Protein AF-A0A2D7GAB5-F1 (afdb_monomer)

Foldseek 3Di:
DLVVVLVVVPPCSCDPVDCSVVVVVVVVCPCPVVHHVVVVVVVVVVVVVD

Radius of gyration: 15.68 Å; Cα contacts (8 Å, |Δi|>4): 27; chains: 1; bounding box: 33×14×43 Å

Mean predicted aligned error: 2.49 Å

Structure (mmCIF, N/CA/C/O backbone):
data_AF-A0A2D7GAB5-F1
#
_entry.id   AF-A0A2D7GAB5-F1
#
loop_
_atom_site.group_PDB
_atom_site.id
_atom_site.type_symbol
_atom_site.label_atom_id
_atom_site.label_alt_id
_atom_site.label_comp_id
_atom_site.label_asym_id
_atom_site.label_entity_id
_atom_site.label_seq_id
_atom_site.pdbx_PDB_ins_code
_atom_site.Cartn_x
_atom_site.Cartn_y
_atom_site.Cartn_z
_atom_site.occupancy
_atom_site.B_iso_or_equiv
_atom_site.auth_seq_id
_atom_site.auth_comp_id
_atom_site.auth_asym_id
_atom_site.auth_atom_id
_atom_site.pdbx_PDB_model_num
ATOM 1 N N . ALA A 1 1 ? 3.330 -6.877 1.472 1.00 95.38 1 ALA A N 1
ATOM 2 C CA . ALA A 1 1 ? 3.374 -7.560 0.159 1.00 95.38 1 ALA A CA 1
ATOM 3 C C . ALA A 1 1 ? 3.778 -6.602 -0.958 1.00 95.38 1 ALA A C 1
ATOM 5 O O . ALA A 1 1 ? 4.811 -6.846 -1.560 1.00 95.38 1 ALA A O 1
ATOM 6 N N . ALA A 1 2 ? 3.031 -5.516 -1.206 1.00 98.31 2 ALA A N 1
ATOM 7 C CA . ALA A 1 2 ? 3.383 -4.532 -2.239 1.00 98.31 2 ALA A CA 1
ATOM 8 C C . ALA A 1 2 ? 4.780 -3.914 -2.042 1.00 98.31 2 ALA A C 1
ATOM 10 O O . ALA A 1 2 ? 5.549 -3.865 -2.990 1.00 98.31 2 ALA A O 1
ATOM 11 N N . ASP A 1 3 ? 5.128 -3.545 -0.807 1.00 98.56 3 ASP A N 1
ATOM 12 C CA . ASP A 1 3 ? 6.448 -3.006 -0.447 1.00 98.56 3 ASP A CA 1
ATOM 13 C C . ASP A 1 3 ? 7.599 -3.977 -0.780 1.00 98.56 3 ASP A C 1
ATOM 15 O O . ASP A 1 3 ? 8.453 -3.682 -1.611 1.00 98.56 3 ASP A O 1
ATOM 19 N N . ASN A 1 4 ? 7.540 -5.212 -0.264 1.00 98.62 4 ASN A N 1
ATOM 20 C CA . ASN A 1 4 ? 8.484 -6.276 -0.646 1.00 98.62 4 ASN A CA 1
ATOM 21 C C . ASN A 1 4 ? 8.511 -6.524 -2.165 1.00 98.62 4 ASN A C 1
ATOM 23 O O . ASN A 1 4 ? 9.562 -6.807 -2.732 1.00 98.62 4 ASN A O 1
ATOM 27 N N . GLY A 1 5 ? 7.355 -6.429 -2.829 1.00 98.50 5 GLY A N 1
ATOM 28 C CA . GLY A 1 5 ? 7.252 -6.544 -4.279 1.00 98.50 5 GLY A CA 1
ATOM 29 C C . GLY A 1 5 ? 8.018 -5.435 -4.995 1.00 98.50 5 GLY A C 1
ATOM 30 O O . GLY A 1 5 ? 8.745 -5.724 -5.942 1.00 98.50 5 GLY A O 1
ATOM 31 N N . LEU A 1 6 ? 7.910 -4.190 -4.527 1.00 98.75 6 LEU A N 1
ATOM 32 C CA . LEU A 1 6 ? 8.675 -3.062 -5.051 1.00 98.75 6 LEU A CA 1
ATOM 33 C C . LEU A 1 6 ? 10.171 -3.290 -4.849 1.00 98.75 6 LEU A C 1
ATOM 35 O O . LEU A 1 6 ? 10.935 -3.148 -5.801 1.00 98.75 6 LEU A O 1
ATOM 39 N N . GLN A 1 7 ? 10.578 -3.730 -3.657 1.00 98.62 7 GLN A N 1
ATOM 40 C CA . GLN A 1 7 ? 11.980 -3.990 -3.334 1.00 98.62 7 GLN A CA 1
ATOM 41 C C . GLN A 1 7 ? 12.639 -4.986 -4.305 1.00 98.62 7 GLN A C 1
ATOM 43 O O . GLN A 1 7 ? 13.787 -4.788 -4.698 1.00 98.62 7 GLN A O 1
ATOM 48 N N . ILE A 1 8 ? 11.914 -6.023 -4.744 1.00 98.50 8 ILE A N 1
ATOM 49 C CA . ILE A 1 8 ? 12.406 -7.000 -5.736 1.00 98.50 8 ILE A CA 1
ATOM 50 C C . ILE A 1 8 ? 12.699 -6.341 -7.096 1.00 98.50 8 ILE A C 1
ATOM 52 O O . ILE A 1 8 ? 13.624 -6.757 -7.789 1.00 98.50 8 ILE A O 1
ATOM 56 N N . HIS A 1 9 ? 11.950 -5.303 -7.477 1.00 98.25 9 HIS A N 1
ATOM 57 C CA . HIS A 1 9 ? 12.162 -4.574 -8.733 1.00 98.25 9 HIS A CA 1
ATOM 58 C C . HIS A 1 9 ? 13.337 -3.579 -8.655 1.00 98.25 9 HIS A C 1
ATOM 60 O O . HIS A 1 9 ? 13.709 -2.993 -9.673 1.00 98.25 9 HIS A O 1
ATOM 66 N N . GLY A 1 10 ? 13.929 -3.371 -7.472 1.00 98.62 10 GLY A N 1
ATOM 67 C CA . GLY A 1 10 ? 14.999 -2.398 -7.260 1.00 98.62 10 GLY A CA 1
ATOM 68 C C . GLY A 1 10 ? 14.576 -0.976 -7.648 1.00 98.62 10 GLY A C 1
ATOM 69 O O . GLY A 1 10 ? 13.422 -0.587 -7.474 1.00 98.62 10 GLY A O 1
ATOM 70 N N . GLY A 1 11 ? 15.503 -0.197 -8.216 1.00 98.44 11 GLY A N 1
ATOM 71 C CA . GLY A 1 11 ? 15.233 1.186 -8.635 1.00 98.44 11 GLY A CA 1
ATOM 72 C C . GLY A 1 11 ? 14.092 1.313 -9.653 1.00 98.44 11 GLY A C 1
ATOM 73 O O . GLY A 1 11 ? 13.296 2.246 -9.574 1.00 98.44 11 GLY A O 1
ATOM 74 N N . ASN A 1 12 ? 13.947 0.330 -10.546 1.00 98.56 12 ASN A N 1
ATOM 75 C CA . ASN A 1 12 ? 12.886 0.307 -11.555 1.00 98.56 12 ASN A CA 1
ATOM 76 C C . ASN A 1 12 ? 11.485 0.241 -10.932 1.00 98.56 12 ASN A C 1
ATOM 78 O O . ASN A 1 12 ? 10.530 0.740 -11.520 1.00 98.56 12 ASN A O 1
ATOM 82 N N . GLY A 1 13 ? 11.351 -0.315 -9.723 1.00 98.50 13 GLY A N 1
ATOM 83 C CA . GLY A 1 13 ? 10.073 -0.392 -9.014 1.00 98.50 13 GLY A CA 1
ATOM 84 C C . GLY A 1 13 ? 9.443 0.971 -8.708 1.00 98.50 13 GLY A C 1
ATOM 85 O O . GLY A 1 13 ? 8.230 1.051 -8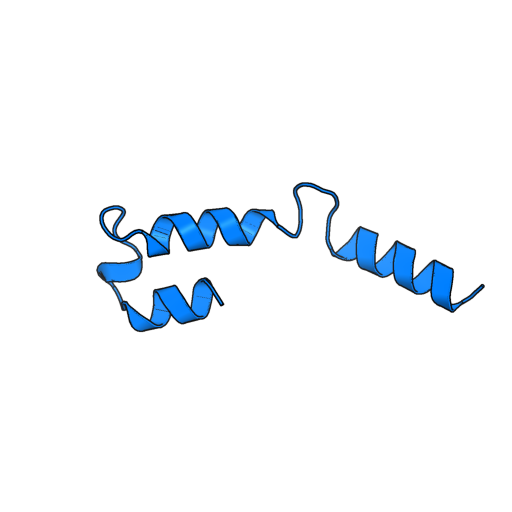.521 1.00 98.50 13 GLY A O 1
ATOM 86 N N . PHE A 1 14 ? 10.242 2.041 -8.699 1.00 98.31 14 PHE A N 1
ATOM 87 C CA . PHE A 1 14 ? 9.780 3.415 -8.494 1.00 98.31 14 PHE A CA 1
ATOM 88 C C . PHE A 1 14 ? 9.376 4.129 -9.792 1.00 98.31 14 PHE A C 1
ATOM 90 O O . PHE A 1 14 ? 8.740 5.181 -9.734 1.00 98.31 14 PHE A O 1
ATOM 97 N N . ALA A 1 15 ? 9.716 3.582 -10.963 1.00 98.50 15 ALA A N 1
ATOM 98 C CA . ALA A 1 15 ? 9.312 4.156 -12.238 1.00 98.50 15 ALA A CA 1
ATOM 99 C C . ALA A 1 15 ? 7.841 3.824 -12.540 1.00 98.50 15 ALA A C 1
ATOM 101 O O . ALA A 1 15 ? 7.393 2.685 -12.389 1.00 98.50 15 ALA A O 1
ATOM 102 N N . LEU A 1 16 ? 7.084 4.819 -13.015 1.00 98.25 16 LEU A N 1
ATOM 103 C CA . LEU A 1 16 ? 5.645 4.681 -13.294 1.00 98.25 16 LEU A CA 1
ATOM 104 C C . LEU A 1 16 ? 5.325 3.695 -14.430 1.00 98.25 16 LEU A C 1
ATOM 106 O O . LEU A 1 16 ? 4.184 3.255 -14.558 1.00 98.25 16 LEU A O 1
ATOM 110 N N . GLU A 1 17 ? 6.319 3.327 -15.240 1.00 9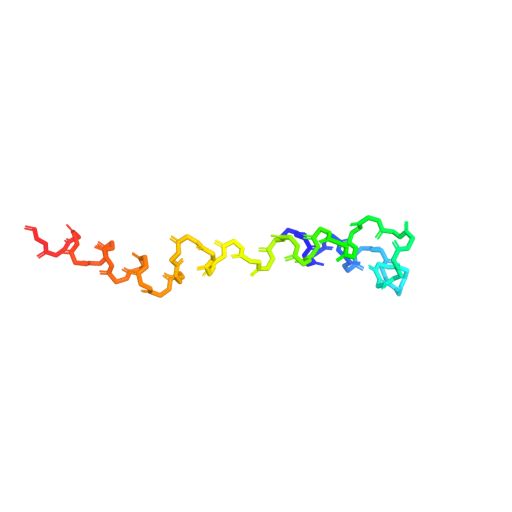8.38 17 GLU A N 1
ATOM 111 C CA . GLU A 1 17 ? 6.185 2.283 -16.261 1.00 98.38 17 GLU A CA 1
ATOM 112 C C . GLU A 1 17 ? 5.996 0.882 -15.648 1.00 98.38 17 GLU A C 1
ATOM 114 O O . GLU A 1 17 ? 5.333 0.025 -16.238 1.00 98.38 17 GLU A O 1
ATOM 119 N N . TYR A 1 18 ? 6.506 0.653 -14.431 1.00 98.50 18 TYR A N 1
ATOM 120 C CA . TYR A 1 18 ? 6.317 -0.598 -13.707 1.00 98.50 18 TYR A CA 1
ATOM 121 C C . TYR A 1 18 ? 5.079 -0.508 -12.817 1.00 98.50 18 TYR A C 1
ATOM 123 O O . TYR A 1 18 ? 4.987 0.326 -11.917 1.00 98.50 18 TYR A O 1
ATOM 131 N N . LYS A 1 19 ? 4.141 -1.446 -13.005 1.00 98.50 19 LYS A N 1
ATOM 132 C CA . LYS A 1 19 ? 2.868 -1.514 -12.258 1.00 98.50 19 LYS A CA 1
ATOM 133 C C . LYS A 1 19 ? 3.036 -1.530 -10.735 1.00 98.50 19 LYS A C 1
ATOM 135 O O . LYS A 1 19 ? 2.117 -1.119 -10.029 1.00 98.50 19 LYS A O 1
ATOM 140 N N . ILE A 1 20 ? 4.170 -2.020 -10.233 1.00 98.69 20 ILE A N 1
ATOM 141 C CA . ILE A 1 20 ? 4.426 -2.145 -8.796 1.00 98.69 20 ILE A CA 1
ATOM 142 C C . ILE A 1 20 ? 4.428 -0.789 -8.074 1.00 98.69 20 ILE A C 1
ATOM 144 O O . ILE A 1 20 ? 3.976 -0.723 -6.934 1.00 98.69 20 ILE A O 1
ATOM 148 N N . SER A 1 21 ? 4.816 0.291 -8.765 1.00 98.56 21 SER A N 1
ATOM 149 C CA . SER A 1 21 ? 4.745 1.666 -8.254 1.00 98.56 21 SER A CA 1
ATOM 150 C C . SER A 1 21 ? 3.312 2.054 -7.864 1.00 98.56 21 SER A C 1
ATOM 152 O O . SER A 1 21 ? 3.063 2.483 -6.739 1.00 98.56 21 SER A O 1
ATOM 154 N N . ARG A 1 22 ? 2.337 1.813 -8.752 1.00 98.69 22 ARG A N 1
ATOM 155 C CA . ARG A 1 22 ? 0.911 2.055 -8.481 1.00 98.69 22 ARG A CA 1
ATOM 156 C C . ARG A 1 22 ? 0.359 1.112 -7.415 1.00 98.69 22 ARG A C 1
ATOM 158 O O . ARG A 1 22 ? -0.348 1.558 -6.521 1.00 98.69 22 ARG A O 1
ATOM 165 N N . ILE A 1 23 ? 0.711 -0.174 -7.481 1.00 98.69 23 ILE A N 1
ATOM 166 C CA . ILE A 1 23 ? 0.247 -1.179 -6.511 1.00 98.69 23 ILE A CA 1
ATOM 167 C C . ILE A 1 23 ? 0.674 -0.810 -5.082 1.00 98.69 23 ILE A C 1
ATOM 169 O O . ILE A 1 23 ? -0.083 -1.058 -4.145 1.00 98.69 23 ILE A O 1
ATOM 173 N N . LEU A 1 24 ? 1.850 -0.200 -4.893 1.00 98.75 24 LEU A N 1
ATOM 174 C CA . LEU A 1 24 ? 2.260 0.301 -3.580 1.00 98.75 24 LEU A CA 1
ATOM 175 C C . LEU A 1 24 ? 1.297 1.379 -3.055 1.00 98.75 24 LEU A C 1
ATOM 177 O O . LEU A 1 24 ? 0.879 1.301 -1.899 1.00 98.75 24 LEU A O 1
ATOM 181 N N . CYS A 1 25 ? 0.906 2.341 -3.895 1.00 98.19 25 CYS A N 1
ATOM 182 C CA . CYS A 1 25 ? -0.065 3.378 -3.535 1.00 98.19 25 CYS A CA 1
ATOM 183 C C . CYS A 1 25 ? -1.444 2.785 -3.222 1.00 98.19 25 CYS A C 1
ATOM 185 O O . CYS A 1 25 ? -2.018 3.088 -2.175 1.00 98.19 25 CYS A O 1
ATOM 187 N N . ASP A 1 26 ? -1.934 1.892 -4.085 1.00 98.56 26 ASP A N 1
ATOM 188 C CA . ASP A 1 26 ? -3.227 1.219 -3.921 1.00 98.56 26 ASP A CA 1
ATOM 189 C C . ASP A 1 26 ? -3.262 0.397 -2.617 1.00 98.56 26 ASP A C 1
ATOM 191 O O . ASP A 1 26 ? -4.258 0.379 -1.898 1.00 98.56 26 ASP A O 1
ATOM 195 N N . ALA A 1 27 ? -2.154 -0.255 -2.251 1.00 98.44 27 ALA A N 1
ATOM 196 C CA . ALA A 1 27 ? -2.057 -0.988 -0.991 1.00 98.44 27 ALA A CA 1
ATOM 197 C C . ALA A 1 27 ? -2.002 -0.056 0.230 1.00 98.44 27 ALA A C 1
ATOM 199 O O . ALA A 1 27 ? -2.494 -0.410 1.303 1.00 98.44 27 ALA A O 1
ATOM 200 N N . ARG A 1 28 ? -1.405 1.134 0.092 1.00 98.19 28 ARG A N 1
ATOM 201 C CA . ARG A 1 28 ? -1.189 2.055 1.213 1.00 98.19 28 ARG A CA 1
ATOM 202 C C . ARG A 1 28 ? -2.477 2.697 1.725 1.00 98.19 28 ARG A C 1
ATOM 204 O O . ARG A 1 28 ? -2.492 3.106 2.884 1.00 98.19 28 ARG A O 1
ATOM 211 N N . ILE A 1 29 ? -3.530 2.772 0.911 1.00 98.06 29 ILE A N 1
ATOM 212 C CA . ILE A 1 29 ? -4.826 3.337 1.321 1.00 98.06 29 ILE A CA 1
ATOM 213 C C . ILE A 1 29 ? -5.689 2.358 2.128 1.00 98.06 29 ILE A C 1
ATOM 215 O O . ILE A 1 29 ? -6.585 2.794 2.851 1.00 98.06 29 ILE A O 1
ATOM 219 N N . LEU A 1 30 ? -5.414 1.050 2.046 1.00 98.19 30 LEU A N 1
ATOM 220 C CA . LEU A 1 30 ? -6.272 0.002 2.614 1.00 98.19 30 LEU A CA 1
ATOM 221 C C . LEU A 1 30 ? -6.450 0.106 4.133 1.00 98.19 30 LEU A C 1
ATOM 223 O O . LEU A 1 30 ? -7.467 -0.325 4.660 1.00 98.19 30 LEU A O 1
ATOM 227 N N . ASN A 1 31 ? -5.481 0.686 4.839 1.00 97.12 31 ASN A N 1
ATOM 228 C CA . ASN A 1 31 ? -5.535 0.869 6.287 1.00 97.12 31 ASN A CA 1
ATOM 229 C C . ASN A 1 31 ? -6.151 2.210 6.724 1.00 97.12 31 ASN A C 1
ATOM 231 O O . ASN A 1 31 ? -6.054 2.541 7.903 1.00 97.12 31 ASN A O 1
ATOM 235 N N . ILE A 1 32 ? -6.715 2.994 5.798 1.00 98.00 32 ILE A N 1
ATOM 236 C CA . ILE A 1 32 ? -7.288 4.324 6.065 1.00 98.00 32 ILE A CA 1
ATOM 237 C C . ILE A 1 32 ? -8.702 4.456 5.485 1.00 98.00 32 ILE A C 1
ATOM 239 O O . ILE A 1 32 ? -9.597 4.932 6.179 1.00 98.00 32 ILE A O 1
ATOM 243 N N . PHE A 1 33 ? -8.903 4.070 4.220 1.00 95.56 33 PHE A N 1
ATOM 244 C CA . PHE A 1 33 ? -10.073 4.464 3.422 1.00 95.56 33 PHE A CA 1
ATOM 245 C C . PHE A 1 33 ? -11.441 4.037 3.994 1.00 95.56 33 PHE A C 1
ATOM 247 O O . PHE A 1 33 ? -12.375 4.827 3.956 1.00 95.56 33 PHE A O 1
ATOM 254 N N . GLU A 1 34 ? -11.539 2.847 4.591 1.00 97.12 34 GLU A N 1
ATOM 255 C CA . GLU A 1 34 ? -12.763 2.301 5.214 1.00 97.12 34 GLU A CA 1
ATOM 256 C C . GLU A 1 34 ? -12.641 2.263 6.748 1.00 97.12 34 GLU A C 1
ATOM 258 O O . GLU A 1 34 ? -13.120 1.364 7.446 1.00 97.12 34 GLU A O 1
ATOM 263 N N . GLY A 1 35 ? -11.929 3.251 7.287 1.00 97.12 35 GLY A N 1
ATOM 264 C CA . GLY A 1 35 ? -11.600 3.360 8.698 1.00 97.12 35 GLY A CA 1
ATOM 265 C C . GLY A 1 35 ? -10.131 3.060 8.958 1.00 97.12 35 GLY A C 1
ATOM 266 O O . GLY A 1 35 ? -9.583 2.048 8.516 1.00 97.12 35 GLY A O 1
ATOM 267 N N . ALA A 1 36 ? -9.506 3.953 9.725 1.00 98.19 36 ALA A N 1
ATOM 268 C CA . ALA A 1 36 ? -8.124 3.799 10.144 1.00 98.19 36 ALA A CA 1
ATOM 269 C C . ALA A 1 36 ? -7.930 2.487 10.924 1.00 98.19 36 ALA A C 1
ATOM 271 O O . ALA A 1 36 ? -8.767 2.122 11.760 1.00 98.19 36 ALA A O 1
ATOM 272 N N . ALA A 1 37 ? -6.821 1.791 10.674 1.00 98.25 37 ALA A N 1
ATOM 273 C CA . ALA A 1 37 ? -6.508 0.521 11.329 1.00 98.25 37 ALA A CA 1
ATOM 274 C C . ALA A 1 37 ? -6.524 0.624 12.865 1.00 98.25 37 ALA A C 1
ATOM 276 O O . ALA A 1 37 ? -6.943 -0.313 13.540 1.00 98.25 37 ALA A O 1
ATOM 277 N N . GLU A 1 38 ? -6.149 1.774 13.425 1.00 98.38 38 GLU A N 1
ATOM 278 C CA . GLU A 1 38 ? -6.193 2.059 14.859 1.00 98.38 38 GLU A CA 1
ATOM 279 C C . GLU A 1 38 ? -7.631 2.052 15.401 1.00 98.38 38 GLU A C 1
ATOM 281 O O . GLU A 1 38 ? -7.895 1.506 16.474 1.00 98.38 38 GLU A O 1
ATOM 286 N N . ILE A 1 39 ? -8.586 2.598 14.640 1.00 98.25 39 ILE A N 1
ATOM 287 C CA . ILE A 1 39 ? -10.009 2.584 15.003 1.00 98.25 39 ILE A CA 1
ATOM 288 C C . ILE A 1 39 ? -10.556 1.159 14.932 1.00 98.25 39 ILE A C 1
ATOM 290 O O . ILE A 1 39 ? -11.255 0.726 15.849 1.00 98.25 39 ILE A O 1
ATOM 294 N N . GLN A 1 40 ? -10.195 0.405 13.891 1.00 98.38 40 GLN A N 1
ATOM 295 C CA .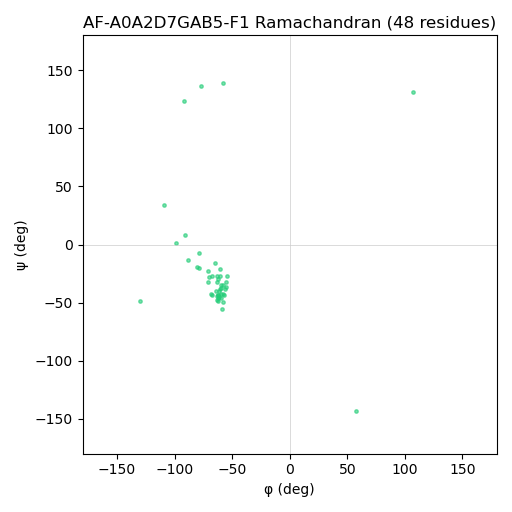 GLN A 1 40 ? -10.575 -1.005 13.767 1.00 98.38 40 GLN A CA 1
ATOM 296 C C . GLN A 1 40 ? -10.029 -1.830 14.943 1.00 98.38 40 GLN A C 1
ATOM 298 O O . GLN A 1 40 ? -10.779 -2.572 15.581 1.00 98.38 40 GLN A O 1
ATOM 303 N N . ALA A 1 41 ? -8.756 -1.639 15.304 1.00 98.25 41 ALA A N 1
ATOM 304 C CA . ALA A 1 41 ? -8.136 -2.288 16.456 1.00 98.25 41 ALA A CA 1
ATOM 305 C C . ALA A 1 41 ? -8.860 -1.942 17.767 1.00 98.25 41 ALA A C 1
ATOM 307 O O . ALA A 1 41 ? -9.142 -2.833 18.568 1.00 98.25 41 ALA A O 1
ATOM 308 N N . GLN A 1 42 ? -9.237 -0.675 17.964 1.00 98.38 42 GLN A N 1
ATOM 309 C CA . GLN A 1 42 ? -10.011 -0.249 19.131 1.00 98.38 42 GLN A CA 1
ATOM 310 C C . GLN A 1 42 ? -11.394 -0.921 19.187 1.00 98.38 42 GLN A C 1
ATOM 312 O O . GLN A 1 42 ? -11.827 -1.349 20.258 1.00 98.38 42 GLN A O 1
ATOM 317 N N . VAL A 1 43 ? -12.108 -1.012 18.059 1.00 97.94 43 VAL A N 1
ATOM 318 C CA . VAL A 1 43 ? -13.425 -1.670 17.986 1.00 97.94 43 VAL A CA 1
ATOM 319 C C . VAL A 1 43 ? -13.308 -3.157 18.318 1.00 97.94 43 VAL A C 1
ATOM 321 O O . VAL A 1 43 ? -14.107 -3.664 19.106 1.00 97.94 43 VAL A O 1
ATOM 324 N N . ILE A 1 44 ? -12.302 -3.844 17.773 1.00 98.19 44 ILE A N 1
ATOM 325 C CA . ILE A 1 44 ? -12.034 -5.257 18.071 1.00 98.19 44 ILE A CA 1
ATOM 326 C C . ILE A 1 44 ? -11.703 -5.436 19.557 1.00 98.19 44 ILE A C 1
ATOM 328 O O . ILE A 1 44 ? -12.318 -6.272 20.213 1.00 98.19 44 ILE A O 1
ATOM 332 N N . ALA A 1 45 ? -10.803 -4.620 20.113 1.00 98.44 45 ALA A N 1
ATOM 333 C CA . ALA A 1 45 ? -10.424 -4.695 21.524 1.00 98.44 45 ALA A CA 1
ATOM 334 C C . ALA A 1 4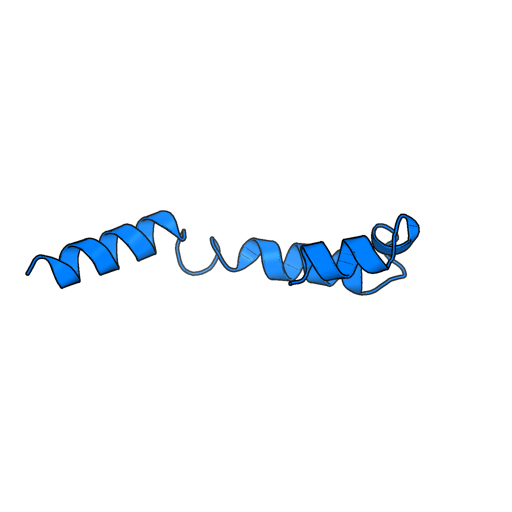5 ? -11.628 -4.515 22.459 1.00 98.4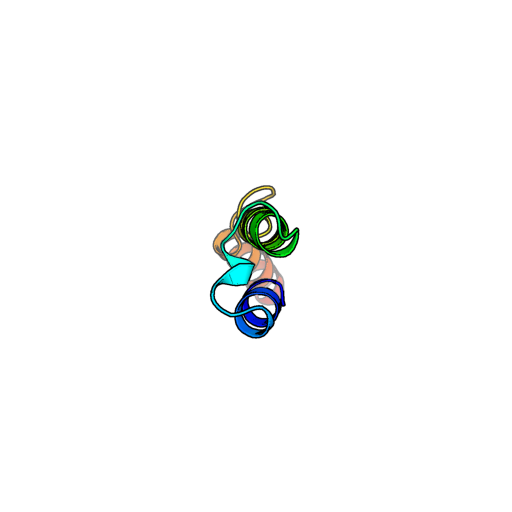4 45 ALA A C 1
ATOM 336 O O . ALA A 1 45 ? -11.792 -5.279 23.405 1.00 98.44 45 ALA A O 1
ATOM 337 N N . ARG A 1 46 ? -12.519 -3.557 22.166 1.00 98.12 46 ARG A N 1
ATOM 338 C CA . ARG A 1 46 ? -13.760 -3.372 22.935 1.00 98.12 46 ARG A CA 1
ATOM 339 C C . ARG A 1 46 ? -14.667 -4.600 22.884 1.00 98.12 46 ARG A C 1
ATOM 341 O O . ARG A 1 46 ? -15.242 -4.941 23.907 1.00 98.12 46 ARG A O 1
ATOM 348 N N . ARG A 1 47 ? -14.782 -5.263 21.728 1.00 98.00 47 ARG A N 1
ATOM 349 C CA . ARG A 1 47 ? -15.601 -6.478 21.570 1.00 98.00 47 ARG A CA 1
ATOM 350 C C . ARG A 1 47 ? -15.020 -7.699 22.283 1.00 98.0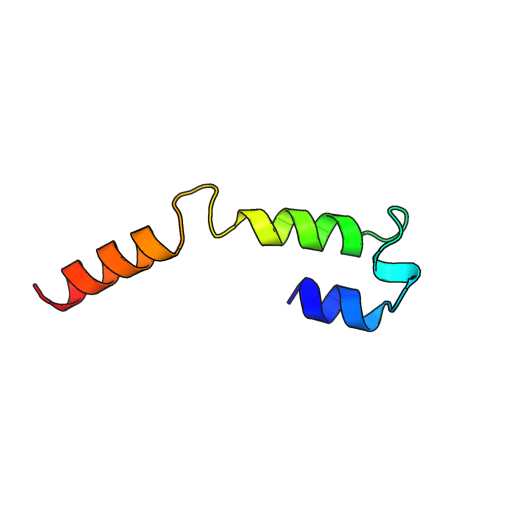0 47 ARG A C 1
ATOM 352 O O . ARG A 1 47 ? -15.783 -8.577 22.643 1.00 98.00 47 ARG A O 1
ATOM 359 N N . LEU A 1 48 ? -13.700 -7.770 22.461 1.00 98.19 48 LEU A N 1
ATOM 360 C CA . LEU A 1 48 ? -13.046 -8.865 23.191 1.00 98.19 48 LEU A CA 1
ATOM 361 C C . LEU A 1 48 ? -13.148 -8.724 24.719 1.00 98.19 48 LEU A C 1
ATOM 363 O O . LEU A 1 48 ? -12.947 -9.704 25.427 1.00 98.19 48 LEU A O 1
ATOM 367 N N . LEU A 1 49 ? -13.401 -7.511 25.223 1.00 95.94 49 LEU A N 1
ATOM 368 C CA . LEU A 1 49 ? -13.488 -7.197 26.657 1.00 95.94 49 LEU A CA 1
ATOM 369 C C .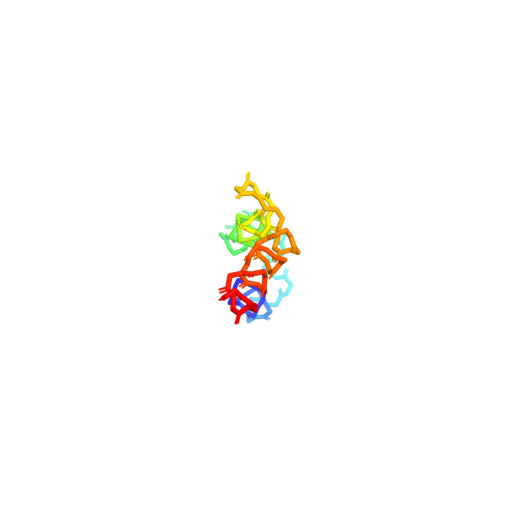 LEU A 1 49 ? -14.933 -7.128 27.187 1.00 95.94 49 LEU A C 1
ATOM 371 O O . LEU A 1 49 ? -15.129 -6.808 28.359 1.00 95.94 49 LEU A O 1
ATOM 375 N N . GLN A 1 50 ? -15.922 -7.377 26.327 1.00 81.00 50 GLN A N 1
ATOM 376 C CA . GLN A 1 50 ? -17.347 -7.484 26.659 1.00 81.00 50 GLN A CA 1
ATOM 377 C C . GLN A 1 50 ? -17.754 -8.953 26.708 1.00 81.00 50 GLN A C 1
ATOM 379 O O . GLN A 1 50 ? -18.565 -9.286 27.598 1.00 81.00 50 GLN A O 1
#

Nearest PDB structures (foldseek):
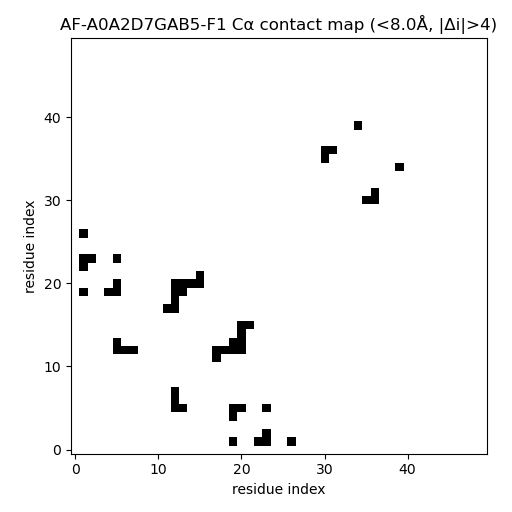  3nf4-assembly1_A-2  TM=9.324E-01  e=1.160E-02  Mycolicibacterium thermoresistibile
  4hr3-assembly1_A  TM=9.355E-01  e=2.757E-02  Mycobacteroides abscessus ATCC 19977
  8v3u-assembly1_A  TM=9.564E-01  e=3.423E-02  Mus musculus
  2wbi-assembly1_B-2  TM=9.479E-01  e=4.909E-02  Homo sapiens
  2wbi-assembly1_A-2  TM=9.476E-01  e=6.095E-02  Homo sapiens

Sequence (50 aa):
AADNGLQIHGGNGFALEYKISRILCDARILNIFEGAAEIQAQVIARRLLQ

Secondary structure (DSSP, 8-state):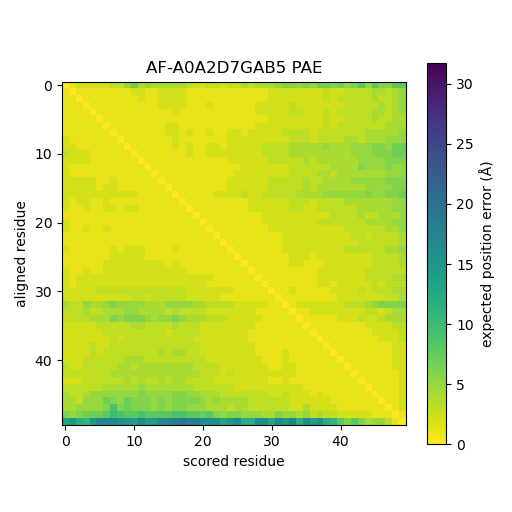
-HHHHHHHTGGGGGSTTSHHHHHHHHHHTTTTTTS-HHHHHHHHHHHH--

Solvent-accessible surface area (backbone atoms only — not comparable to full-atom values): 2911 Å² total; per-residue (Å²): 107,48,63,64,54,23,59,74,49,47,79,56,18,72,36,83,89,34,67,46,34,55,45,35,57,63,58,65,42,68,50,45,79,89,51,40,51,70,58,53,51,49,54,51,52,55,63,75,76,108

pLDDT: mean 97.8, std 2.51, range [81.0, 98.75]